Protein AF-A0A254N3Z1-F1 (afdb_monomer_lite)

Foldseek 3Di:
DFQPDLALCNGPLLVVLLLVLLVDQDCVSLLVLLCLQQVCPLAQAEQSSLSNLSSSLLLLLCLLDVVSVVPRHDPSSNVSSVSHPDHDDPVSLVSSLSSLVSCCDPSYPNLVVLVPDPCSVVSNVSSVVSNVSSDD

Sequence (136 aa):
MGAWSHEPFGNDTALDWAAELATVKNLAVIEAAFDAVNEDGEDYLDASAGEEAVAAAQALAGLMSPAILANACPESVQDWARQMAEQPNPALKRKARQALQRVLSESSELRELWEETDDFAAWQDSLRGLQAVIGT

pLDDT: mean 91.84, std 9.18, range [46.78, 98.06]

Structure (mmCIF, N/CA/C/O backbone):
data_AF-A0A254N3Z1-F1
#
_entry.id   AF-A0A254N3Z1-F1
#
loop_
_atom_site.group_PDB
_atom_site.id
_atom_site.type_symbol
_atom_site.label_atom_id
_atom_site.label_alt_id
_atom_site.label_comp_id
_atom_site.label_asym_id
_atom_site.label_entity_id
_atom_site.label_seq_id
_atom_site.pdbx_PDB_ins_code
_atom_site.Cartn_x
_atom_site.Cartn_y
_atom_site.Cartn_z
_atom_site.occupancy
_atom_site.B_iso_or_equiv
_atom_site.auth_seq_id
_atom_site.auth_comp_id
_atom_site.auth_asym_id
_atom_site.auth_atom_id
_atom_site.pdbx_PDB_model_num
ATOM 1 N N . MET A 1 1 ? 6.000 7.062 -16.652 1.00 46.78 1 MET A N 1
ATOM 2 C CA . MET A 1 1 ? 7.191 7.568 -15.932 1.00 46.78 1 MET A CA 1
ATOM 3 C C . MET A 1 1 ? 6.712 8.074 -14.581 1.00 46.78 1 MET A C 1
ATOM 5 O O . MET A 1 1 ? 6.140 9.152 -14.554 1.00 46.78 1 MET A O 1
ATOM 9 N N . GLY A 1 2 ? 6.867 7.277 -13.520 1.00 47.25 2 GLY A N 1
ATOM 10 C CA . GLY A 1 2 ? 6.306 7.569 -12.189 1.00 47.25 2 GLY A CA 1
ATOM 11 C C . GLY A 1 2 ? 7.162 7.077 -11.016 1.00 47.25 2 GLY A C 1
ATOM 12 O O . GLY A 1 2 ? 7.150 7.700 -9.967 1.00 47.25 2 GLY A O 1
ATOM 13 N N . ALA A 1 3 ? 7.992 6.046 -11.190 1.00 53.28 3 ALA A N 1
ATOM 14 C CA . ALA A 1 3 ? 8.894 5.571 -10.142 1.00 53.28 3 ALA A CA 1
ATOM 15 C C . ALA A 1 3 ? 10.153 6.455 -10.025 1.00 53.28 3 ALA A C 1
ATOM 17 O O . ALA A 1 3 ? 11.087 6.318 -10.816 1.00 53.28 3 ALA A O 1
ATOM 18 N N . TRP A 1 4 ? 10.187 7.382 -9.063 1.00 61.72 4 TRP A N 1
ATOM 19 C CA . TRP A 1 4 ? 11.386 8.181 -8.749 1.00 61.72 4 TRP A CA 1
ATOM 20 C C . TRP A 1 4 ? 12.194 7.605 -7.575 1.00 61.72 4 TRP A C 1
ATOM 22 O O . TRP A 1 4 ? 13.361 7.956 -7.406 1.00 61.72 4 TRP A O 1
ATOM 32 N N . SER A 1 5 ? 11.587 6.724 -6.772 1.00 70.44 5 SER A N 1
ATOM 33 C CA . SER A 1 5 ? 12.198 6.023 -5.635 1.00 70.44 5 SER A CA 1
ATOM 34 C C . SER A 1 5 ? 11.514 4.668 -5.410 1.00 70.44 5 SER A C 1
ATOM 36 O O . SER A 1 5 ? 10.345 4.500 -5.748 1.00 70.44 5 SER A O 1
ATOM 38 N N . HIS A 1 6 ? 12.235 3.702 -4.827 1.00 74.31 6 HIS A N 1
ATOM 39 C CA . HIS A 1 6 ? 11.698 2.392 -4.416 1.00 74.31 6 HIS A CA 1
ATOM 40 C C . HIS A 1 6 ? 10.863 2.469 -3.125 1.00 74.31 6 HIS A C 1
ATOM 42 O O . HIS A 1 6 ? 10.338 1.458 -2.647 1.00 74.31 6 HIS A O 1
ATOM 48 N N . GLU A 1 7 ? 10.767 3.661 -2.535 1.00 81.94 7 GLU A N 1
ATOM 49 C CA . GLU A 1 7 ? 9.893 3.948 -1.406 1.00 81.94 7 GLU A CA 1
ATOM 50 C C . GLU A 1 7 ? 8.418 4.016 -1.854 1.00 81.94 7 GLU A C 1
ATOM 52 O O . GLU A 1 7 ? 8.124 4.572 -2.913 1.00 81.94 7 GLU A O 1
ATOM 57 N N . PRO A 1 8 ? 7.459 3.525 -1.045 1.00 78.62 8 PRO A N 1
ATOM 58 C CA . PRO A 1 8 ? 6.040 3.456 -1.425 1.00 78.62 8 PRO A CA 1
ATOM 59 C C . PRO A 1 8 ? 5.366 4.769 -1.839 1.00 78.62 8 PRO A C 1
ATOM 61 O O . PRO A 1 8 ? 4.412 4.732 -2.605 1.00 78.62 8 PRO A O 1
ATOM 64 N N . PHE A 1 9 ? 5.851 5.917 -1.356 1.00 84.44 9 PHE A N 1
ATOM 65 C CA . PHE A 1 9 ? 5.360 7.255 -1.727 1.00 84.44 9 PHE A CA 1
ATOM 66 C C . PHE A 1 9 ? 6.322 8.002 -2.668 1.00 84.44 9 PHE A C 1
ATOM 68 O O . PHE A 1 9 ? 6.281 9.224 -2.772 1.00 84.44 9 PHE A O 1
ATOM 75 N N . GLY A 1 10 ? 7.212 7.268 -3.340 1.00 83.00 10 GLY A N 1
ATOM 76 C CA . GLY A 1 10 ? 8.191 7.782 -4.298 1.00 83.00 10 GLY A CA 1
ATOM 77 C C . GLY A 1 10 ? 7.654 8.008 -5.716 1.00 83.00 10 GLY A C 1
ATOM 78 O O . GLY A 1 10 ? 8.453 8.027 -6.653 1.00 83.00 10 GLY A O 1
ATOM 79 N N . ASN A 1 11 ? 6.333 8.107 -5.883 1.00 87.56 11 ASN A N 1
ATOM 80 C CA . ASN A 1 11 ? 5.646 8.303 -7.160 1.00 87.56 11 ASN A CA 1
ATOM 81 C C . ASN A 1 11 ? 4.393 9.182 -6.984 1.00 87.56 11 ASN A C 1
ATOM 83 O O . ASN A 1 11 ? 3.809 9.218 -5.898 1.00 87.56 11 ASN A O 1
ATOM 87 N N . ASP A 1 12 ? 3.992 9.884 -8.047 1.00 90.56 12 ASP A N 1
ATOM 88 C CA . ASP A 1 12 ? 2.867 10.831 -8.010 1.00 90.56 12 ASP A CA 1
ATOM 89 C C . ASP A 1 12 ? 1.529 10.134 -7.713 1.00 90.56 12 ASP A C 1
ATOM 91 O O . ASP A 1 12 ? 0.765 10.627 -6.885 1.00 90.56 12 ASP A O 1
ATOM 95 N N . THR A 1 13 ? 1.284 8.950 -8.287 1.00 92.88 13 THR A N 1
ATOM 96 C CA . THR A 1 13 ? 0.077 8.143 -8.031 1.00 92.88 13 THR A CA 1
ATOM 97 C C . THR A 1 13 ? -0.133 7.888 -6.536 1.00 92.88 13 THR A C 1
ATOM 99 O O . THR A 1 13 ? -1.213 8.110 -5.991 1.00 92.88 13 THR A O 1
ATOM 102 N N . ALA A 1 14 ? 0.922 7.478 -5.831 1.00 92.88 14 ALA A N 1
ATOM 103 C CA . ALA A 1 14 ? 0.883 7.207 -4.402 1.00 92.88 14 ALA A CA 1
ATOM 104 C C . ALA A 1 14 ? 0.635 8.473 -3.570 1.00 92.88 14 ALA A C 1
ATOM 106 O O . ALA A 1 14 ? 0.001 8.401 -2.514 1.00 92.88 14 ALA A O 1
ATOM 107 N N . LEU A 1 15 ? 1.135 9.630 -4.015 1.00 93.69 15 LEU A N 1
ATOM 108 C CA . LEU A 1 15 ? 0.906 10.909 -3.340 1.00 93.69 15 LEU A CA 1
ATOM 109 C C . LEU A 1 15 ? -0.523 11.421 -3.556 1.00 93.69 15 LEU A C 1
ATOM 111 O O . LEU A 1 15 ? -1.131 11.918 -2.604 1.00 93.69 15 LEU A O 1
ATOM 115 N N . ASP A 1 16 ? -1.076 11.246 -4.754 1.00 94.31 16 ASP A N 1
ATOM 116 C CA . ASP A 1 16 ? -2.476 11.557 -5.053 1.00 94.31 16 ASP A CA 1
ATOM 117 C C . ASP A 1 16 ? -3.416 10.666 -4.228 1.00 94.31 16 ASP A C 1
ATOM 119 O O . ASP A 1 16 ? -4.323 11.164 -3.552 1.00 94.31 16 ASP A O 1
ATOM 123 N N . TRP A 1 17 ? -3.126 9.365 -4.156 1.00 96.69 17 TRP A N 1
ATOM 124 C CA . TRP A 1 17 ? -3.845 8.431 -3.289 1.00 96.69 17 TRP A CA 1
ATOM 125 C C . TRP A 1 17 ? -3.738 8.809 -1.800 1.00 96.69 17 TRP A C 1
ATOM 127 O O . TRP A 1 17 ? -4.724 8.777 -1.059 1.00 96.69 17 TRP A O 1
ATOM 137 N N . ALA A 1 18 ? -2.558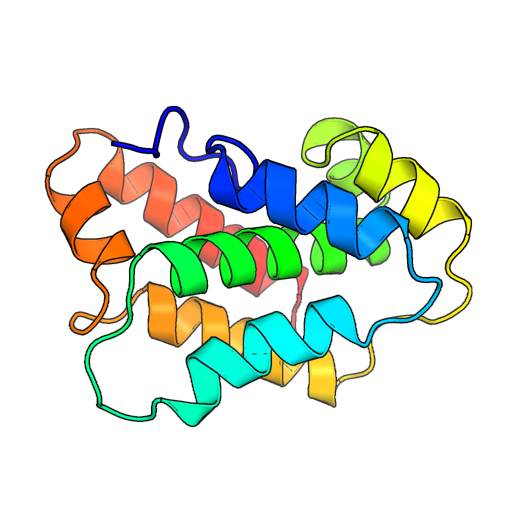 9.241 -1.335 1.00 96.31 18 ALA A N 1
ATOM 138 C CA . ALA A 1 18 ? -2.370 9.709 0.041 1.00 96.31 18 ALA A CA 1
ATOM 139 C C . ALA A 1 18 ? -3.241 10.932 0.367 1.00 96.31 18 ALA A C 1
ATOM 141 O O . ALA A 1 18 ? -3.721 11.077 1.498 1.00 96.31 18 ALA A O 1
ATOM 142 N N . ALA A 1 19 ? -3.427 11.824 -0.608 1.00 94.44 19 ALA A N 1
ATOM 143 C CA . ALA A 1 19 ? -4.301 12.978 -0.468 1.00 94.44 19 ALA A CA 1
ATOM 144 C C . ALA A 1 19 ? -5.770 12.551 -0.336 1.00 94.44 19 ALA A C 1
ATOM 146 O O . ALA A 1 19 ? -6.472 13.103 0.512 1.00 94.44 19 ALA A O 1
ATOM 147 N N . GLU A 1 20 ? -6.218 11.539 -1.089 1.00 95.12 20 GLU A N 1
ATOM 148 C CA . GLU A 1 20 ? -7.553 10.951 -0.932 1.00 95.12 20 GLU A CA 1
ATOM 149 C C . GLU A 1 20 ? -7.739 10.336 0.460 1.00 95.12 20 GLU A C 1
ATOM 151 O O . GLU A 1 20 ? -8.711 10.662 1.151 1.00 95.12 20 GLU A O 1
ATOM 156 N N . LEU A 1 21 ? -6.785 9.516 0.918 1.00 96.62 21 LEU A N 1
ATOM 157 C CA . LEU A 1 21 ? -6.832 8.893 2.243 1.00 96.62 21 LEU A CA 1
ATOM 158 C C . LEU A 1 21 ? -7.013 9.937 3.354 1.00 96.62 21 LEU A C 1
ATOM 160 O O . LEU A 1 21 ? -7.806 9.744 4.278 1.00 96.62 21 LEU A O 1
ATOM 164 N N . ALA A 1 22 ? -6.322 11.072 3.250 1.00 94.75 22 ALA A N 1
ATOM 165 C CA . ALA A 1 22 ? -6.398 12.148 4.233 1.00 94.75 22 ALA A CA 1
ATOM 166 C C . ALA A 1 22 ? -7.784 12.817 4.328 1.00 94.75 22 ALA A C 1
ATOM 168 O O . ALA A 1 22 ? -8.065 13.508 5.311 1.00 94.75 22 ALA A O 1
ATOM 169 N N . THR A 1 23 ? -8.672 12.606 3.349 1.00 94.38 23 THR A N 1
ATOM 170 C CA . THR A 1 23 ? -10.047 13.133 3.373 1.00 94.38 23 THR A CA 1
ATOM 171 C C . THR A 1 23 ? -11.026 12.263 4.164 1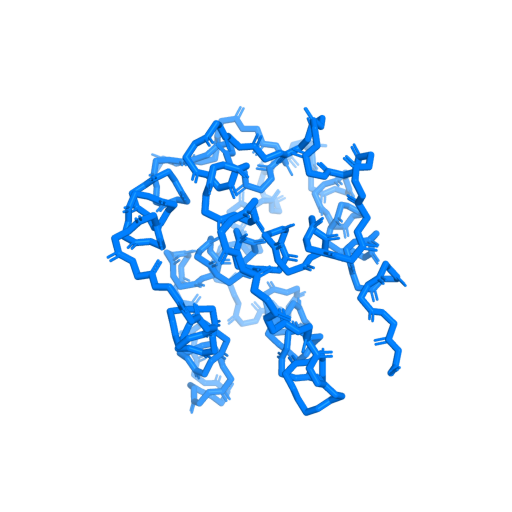.00 94.38 23 THR A C 1
ATOM 173 O O . THR A 1 23 ? -12.102 12.739 4.544 1.00 94.38 23 THR A O 1
ATOM 176 N N . VAL A 1 24 ? -10.667 11.008 4.458 1.00 93.44 24 VAL A N 1
ATOM 177 C CA . VAL A 1 24 ? -11.521 10.051 5.174 1.00 93.44 24 VAL A CA 1
ATOM 178 C C . VAL A 1 24 ? -11.031 9.805 6.604 1.00 93.44 24 VAL A C 1
ATOM 180 O O . VAL A 1 24 ? -9.928 10.174 6.986 1.00 93.44 24 VAL A O 1
ATOM 183 N N . LYS A 1 25 ? -11.874 9.192 7.442 1.00 93.19 25 LYS A N 1
ATOM 184 C CA . LYS A 1 25 ? -11.549 8.834 8.842 1.00 93.19 25 LYS A CA 1
ATOM 185 C C . LYS A 1 25 ? -11.872 7.372 9.143 1.00 93.19 25 LYS A C 1
ATOM 187 O O . LYS A 1 25 ? -12.432 7.044 10.187 1.00 93.19 25 LYS A O 1
ATOM 192 N N . ASN A 1 26 ? -11.621 6.514 8.165 1.00 94.19 26 ASN A N 1
ATOM 193 C CA . ASN A 1 26 ? -11.856 5.079 8.219 1.00 94.19 26 ASN A CA 1
ATOM 194 C C . ASN A 1 26 ? -10.829 4.361 7.328 1.00 94.19 26 ASN A C 1
ATOM 196 O O . ASN A 1 26 ? -9.988 5.001 6.696 1.00 94.19 26 ASN A O 1
ATOM 200 N N . LEU A 1 27 ? -10.910 3.033 7.282 1.00 96.06 27 LEU A N 1
ATOM 201 C CA . LEU A 1 27 ? -10.024 2.185 6.483 1.00 96.06 27 LEU A CA 1
ATOM 202 C C . LEU A 1 27 ? -10.561 1.901 5.067 1.00 96.06 27 LEU A C 1
ATOM 204 O O . LEU A 1 27 ? -9.980 1.081 4.366 1.00 96.06 27 LEU A O 1
ATOM 208 N N . ALA A 1 28 ? -11.645 2.556 4.630 1.00 95.25 28 ALA A N 1
ATOM 209 C CA . ALA A 1 28 ? -12.334 2.201 3.386 1.00 95.25 28 ALA A CA 1
ATOM 210 C C . ALA A 1 28 ? -11.473 2.437 2.137 1.00 95.25 28 ALA A C 1
ATOM 212 O O . ALA A 1 28 ? -11.443 1.584 1.262 1.00 95.25 28 ALA A O 1
ATOM 213 N N . VAL A 1 29 ? -10.732 3.550 2.080 1.00 96.75 29 VAL A N 1
ATOM 214 C CA . VAL A 1 29 ? -9.822 3.861 0.957 1.00 96.75 29 VAL A CA 1
ATOM 215 C C . VAL A 1 29 ? -8.653 2.869 0.897 1.00 96.75 29 VAL A C 1
ATOM 217 O O . VAL A 1 29 ? -8.237 2.454 -0.179 1.00 96.75 29 VAL A O 1
ATOM 220 N N . ILE A 1 30 ? -8.164 2.415 2.057 1.00 97.75 30 ILE A N 1
ATOM 221 C CA . ILE A 1 30 ? -7.142 1.361 2.130 1.00 97.75 30 ILE A CA 1
ATOM 222 C C . ILE A 1 30 ? -7.696 0.024 1.636 1.00 97.75 30 ILE A C 1
ATOM 224 O O . ILE A 1 30 ? -7.041 -0.668 0.864 1.00 97.75 30 ILE A O 1
ATOM 228 N N . GLU A 1 31 ? -8.888 -0.356 2.095 1.00 97.56 31 GLU A N 1
ATOM 229 C CA . GLU A 1 31 ? -9.520 -1.606 1.676 1.00 97.56 31 GLU A CA 1
ATOM 230 C C . GLU A 1 31 ? -9.822 -1.605 0.173 1.00 97.56 31 GLU A C 1
ATOM 232 O O . GLU A 1 31 ? -9.512 -2.589 -0.493 1.00 97.56 31 GLU A O 1
ATOM 237 N N . ALA A 1 32 ? -10.311 -0.484 -0.366 1.00 97.31 32 ALA A N 1
ATOM 238 C CA . ALA A 1 32 ? -10.585 -0.311 -1.789 1.00 97.31 32 ALA A CA 1
ATOM 239 C C . ALA A 1 32 ? -9.331 -0.484 -2.661 1.00 97.31 32 ALA A C 1
ATOM 241 O O . ALA A 1 32 ? -9.398 -1.178 -3.670 1.00 97.31 32 ALA A O 1
ATOM 242 N N . ALA A 1 33 ? -8.183 0.066 -2.249 1.00 97.50 33 ALA A N 1
ATOM 243 C CA . ALA A 1 33 ? -6.924 -0.108 -2.979 1.00 97.50 33 ALA A CA 1
ATOM 244 C C . ALA A 1 33 ? -6.477 -1.581 -3.033 1.00 97.50 33 ALA A C 1
ATOM 246 O O . ALA A 1 33 ? -5.969 -2.055 -4.047 1.00 97.50 33 ALA A O 1
ATOM 247 N N . PHE A 1 34 ? -6.687 -2.343 -1.954 1.00 97.81 34 PHE A N 1
ATOM 248 C CA . PHE A 1 34 ? -6.388 -3.776 -1.971 1.00 97.81 34 PHE A CA 1
ATOM 249 C C . PHE A 1 34 ? -7.395 -4.573 -2.794 1.00 97.81 34 PHE A C 1
ATOM 251 O O . PHE A 1 34 ? -7.004 -5.535 -3.451 1.00 97.81 34 PHE A O 1
ATOM 258 N N . ASP A 1 35 ? -8.674 -4.214 -2.736 1.00 96.44 35 ASP A N 1
ATOM 259 C CA . ASP A 1 35 ? -9.721 -4.896 -3.492 1.00 96.44 35 ASP A CA 1
ATOM 260 C C . ASP A 1 35 ? -9.545 -4.674 -4.995 1.00 96.44 35 ASP A C 1
ATOM 262 O O . ASP A 1 35 ? -9.596 -5.650 -5.734 1.00 96.44 35 ASP A O 1
ATOM 266 N N . ALA A 1 36 ? -9.185 -3.462 -5.432 1.00 94.62 36 ALA A N 1
ATOM 267 C CA . ALA A 1 36 ? -8.865 -3.170 -6.831 1.00 94.62 36 ALA A CA 1
ATOM 268 C C . ALA A 1 36 ? -7.808 -4.132 -7.399 1.00 94.62 36 ALA A C 1
ATOM 270 O O . ALA A 1 36 ? -7.980 -4.690 -8.474 1.00 94.62 36 ALA A O 1
ATOM 271 N N . VAL A 1 37 ? -6.750 -4.413 -6.634 1.00 95.25 37 VAL A N 1
ATOM 272 C CA . VAL A 1 37 ? -5.690 -5.336 -7.065 1.00 95.25 37 VAL A CA 1
ATOM 273 C C . VAL A 1 37 ? -6.093 -6.810 -6.944 1.00 95.25 37 VAL A C 1
ATOM 275 O O . VAL A 1 37 ? -5.650 -7.646 -7.730 1.00 95.25 37 VAL A O 1
ATOM 278 N N . ASN A 1 38 ? -6.887 -7.170 -5.934 1.00 94.56 38 ASN A N 1
ATOM 279 C CA . ASN A 1 38 ? -7.240 -8.566 -5.666 1.00 94.56 38 ASN A CA 1
ATOM 280 C C . ASN A 1 38 ? -8.409 -9.073 -6.526 1.00 94.56 38 ASN A C 1
ATOM 282 O O . ASN A 1 38 ? -8.485 -10.277 -6.785 1.00 94.56 38 ASN A O 1
ATOM 286 N N . GLU A 1 39 ? -9.333 -8.196 -6.922 1.00 87.62 39 GLU A N 1
ATOM 287 C CA . GLU A 1 39 ? -10.532 -8.546 -7.694 1.00 87.62 39 GLU A CA 1
ATOM 288 C C . GLU A 1 39 ? -10.250 -8.715 -9.194 1.00 87.62 39 GLU A C 1
ATOM 290 O O . GLU A 1 39 ? -10.947 -9.499 -9.839 1.00 87.62 39 GLU A O 1
ATOM 295 N N . ASP A 1 40 ? -9.177 -8.109 -9.715 1.00 74.38 40 ASP A N 1
ATOM 296 C CA . ASP A 1 40 ? -8.714 -8.274 -11.106 1.00 74.38 40 ASP A CA 1
ATOM 297 C C . ASP A 1 40 ? -8.249 -9.713 -11.434 1.00 74.38 40 ASP A C 1
ATOM 299 O O . ASP A 1 40 ? -8.074 -10.090 -12.592 1.00 74.38 40 ASP A O 1
ATOM 303 N N . GLY A 1 41 ? -8.083 -10.582 -10.429 1.00 70.81 41 GLY A N 1
ATOM 304 C CA . GLY A 1 41 ? -7.791 -12.000 -10.642 1.00 70.81 41 GLY A CA 1
ATOM 305 C C . GLY A 1 41 ? -6.475 -12.246 -11.399 1.00 70.81 41 GLY A C 1
ATOM 306 O O . GLY A 1 41 ? -5.400 -11.854 -10.936 1.00 70.81 41 GLY A O 1
ATOM 307 N N . GLU A 1 42 ? -6.557 -12.957 -12.532 1.00 67.81 42 GLU A N 1
ATOM 308 C CA . GLU A 1 42 ? -5.419 -13.256 -13.425 1.00 67.81 42 GLU A CA 1
ATOM 309 C C . GLU A 1 42 ? -5.230 -12.212 -14.541 1.00 67.81 42 GLU A C 1
ATOM 311 O O . GLU A 1 42 ? -4.247 -12.299 -15.283 1.00 67.81 42 GLU A O 1
ATOM 316 N N . ASP A 1 43 ? -6.131 -11.230 -14.661 1.00 83.81 43 ASP A N 1
ATOM 317 C CA . ASP A 1 43 ? -6.012 -10.168 -15.662 1.00 83.81 43 ASP A CA 1
ATOM 318 C C . ASP A 1 43 ? -4.799 -9.292 -15.358 1.00 83.81 43 ASP A C 1
ATOM 320 O O . ASP A 1 43 ? -4.407 -9.145 -14.207 1.00 83.81 43 ASP A O 1
ATOM 324 N N . TYR A 1 44 ? -4.162 -8.742 -16.390 1.00 92.38 44 TYR A N 1
ATOM 325 C CA . TYR A 1 44 ? -2.941 -7.947 -16.255 1.00 92.38 44 TYR A CA 1
ATOM 326 C C . TYR A 1 44 ? -3.152 -6.726 -15.343 1.00 92.38 44 TYR A C 1
ATOM 328 O O . TYR A 1 44 ? -4.063 -5.936 -15.578 1.00 92.38 44 TYR A O 1
ATOM 336 N N . LEU A 1 45 ? -2.302 -6.577 -14.319 1.00 95.25 45 LEU A N 1
ATOM 337 C CA . LEU A 1 45 ? -2.423 -5.508 -13.325 1.00 95.25 45 LEU A CA 1
ATOM 338 C C . LEU A 1 45 ? -1.720 -4.240 -13.816 1.00 95.25 45 LEU A C 1
ATOM 340 O O . LEU A 1 45 ? -0.510 -4.264 -14.047 1.00 95.25 45 LEU A O 1
ATOM 344 N N . ASP A 1 46 ? -2.474 -3.146 -13.898 1.00 94.50 46 ASP A N 1
ATOM 345 C CA . ASP A 1 46 ? -1.968 -1.815 -14.240 1.00 94.50 46 ASP A CA 1
ATOM 346 C C . ASP A 1 46 ? -1.042 -1.253 -13.151 1.00 94.50 46 ASP A C 1
ATOM 348 O O . ASP A 1 46 ? -1.238 -1.482 -11.948 1.00 94.50 46 ASP A O 1
ATOM 352 N N . ALA A 1 47 ? -0.028 -0.497 -13.569 1.00 94.25 47 ALA A N 1
ATOM 353 C CA . ALA A 1 47 ? 0.972 0.040 -12.660 1.00 94.25 47 ALA A CA 1
ATOM 354 C C . ALA A 1 47 ? 0.358 0.959 -11.599 1.00 94.25 47 ALA A C 1
ATOM 356 O O . ALA A 1 47 ? 0.766 0.879 -10.441 1.00 94.25 47 ALA A O 1
ATOM 357 N N . SER A 1 48 ? -0.647 1.766 -11.960 1.00 94.88 48 SER A N 1
ATOM 358 C CA . SER A 1 48 ? -1.269 2.721 -11.035 1.00 94.88 48 SER A CA 1
ATOM 359 C C . SER A 1 48 ? -1.969 2.018 -9.869 1.00 94.88 48 SER A C 1
ATOM 361 O O . SER A 1 48 ? -1.704 2.328 -8.709 1.00 94.88 48 SER A O 1
ATOM 363 N N . ALA A 1 49 ? -2.758 0.978 -10.150 1.00 95.75 49 ALA A N 1
ATOM 364 C CA . ALA A 1 49 ? -3.390 0.157 -9.117 1.00 95.75 49 ALA A CA 1
ATOM 365 C C . ALA A 1 49 ? -2.345 -0.532 -8.218 1.00 95.75 49 ALA A C 1
ATOM 367 O O . ALA A 1 49 ? -2.520 -0.640 -7.000 1.00 95.75 49 ALA A O 1
ATOM 368 N N . GLY A 1 50 ? -1.219 -0.962 -8.797 1.00 96.12 50 GLY A N 1
ATOM 369 C CA . GLY A 1 50 ? -0.094 -1.496 -8.033 1.00 96.12 50 GLY A CA 1
ATOM 370 C C . GLY A 1 50 ? 0.564 -0.462 -7.112 1.00 96.12 50 GLY A C 1
ATOM 371 O O . GLY A 1 50 ? 0.865 -0.777 -5.958 1.00 96.12 50 GLY A O 1
ATOM 372 N N . GLU A 1 51 ? 0.769 0.765 -7.593 1.00 96.88 51 GLU A N 1
ATOM 373 C CA . GLU A 1 51 ? 1.344 1.881 -6.830 1.00 96.88 51 GLU A CA 1
ATOM 374 C C . GLU A 1 51 ? 0.445 2.244 -5.637 1.00 96.88 51 GLU A C 1
ATOM 376 O O . GLU A 1 51 ? 0.926 2.320 -4.501 1.00 96.88 51 GLU A O 1
ATOM 381 N N . GLU A 1 52 ? -0.865 2.369 -5.865 1.00 97.44 52 GLU A N 1
ATOM 382 C CA . GLU A 1 52 ? -1.861 2.641 -4.821 1.00 97.44 52 GLU A CA 1
ATOM 383 C C . GLU A 1 52 ? -1.906 1.535 -3.763 1.00 97.44 52 GLU A C 1
ATOM 385 O O . GLU A 1 52 ? -1.910 1.817 -2.562 1.00 97.44 52 GLU A O 1
ATOM 390 N N . ALA A 1 53 ? -1.873 0.262 -4.166 1.00 97.75 53 ALA A N 1
ATOM 391 C CA . ALA A 1 53 ? -1.862 -0.850 -3.219 1.00 97.75 53 ALA A CA 1
ATOM 392 C C . ALA A 1 53 ? -0.589 -0.885 -2.358 1.00 97.75 53 ALA A C 1
ATOM 394 O O . ALA A 1 53 ? -0.651 -1.211 -1.167 1.00 97.75 53 ALA A O 1
ATOM 395 N N . VAL A 1 54 ? 0.569 -0.529 -2.921 1.00 97.69 54 VAL A N 1
ATOM 396 C CA . VAL A 1 54 ? 1.827 -0.421 -2.165 1.00 97.69 54 VAL A CA 1
ATOM 397 C C . VAL A 1 54 ? 1.769 0.751 -1.177 1.00 97.69 54 VAL A C 1
ATOM 399 O O . VAL A 1 54 ? 2.136 0.581 -0.009 1.00 97.69 54 VAL A O 1
ATOM 402 N N . ALA A 1 55 ? 1.232 1.902 -1.589 1.00 97.31 55 ALA A N 1
ATOM 403 C CA . ALA A 1 55 ? 0.994 3.052 -0.714 1.00 97.31 55 ALA A CA 1
ATOM 404 C C . ALA A 1 55 ? 0.014 2.718 0.428 1.00 97.31 55 ALA A C 1
ATOM 406 O O . ALA A 1 55 ? 0.284 3.002 1.602 1.00 97.31 55 ALA A O 1
ATOM 407 N N . ALA A 1 56 ? -1.080 2.019 0.116 1.00 98.06 56 ALA A N 1
ATOM 408 C CA . ALA A 1 56 ? -2.058 1.540 1.086 1.00 98.06 56 ALA A CA 1
ATOM 409 C C . ALA A 1 56 ? -1.447 0.564 2.096 1.00 98.06 56 ALA A C 1
ATOM 411 O O . ALA A 1 56 ? -1.695 0.673 3.302 1.00 98.06 56 ALA A O 1
ATOM 412 N N . ALA A 1 57 ? -0.590 -0.352 1.641 1.00 98.06 57 ALA A N 1
ATOM 413 C CA . ALA A 1 57 ? 0.139 -1.259 2.520 1.00 98.06 57 ALA A CA 1
ATOM 414 C C . ALA A 1 57 ? 1.114 -0.512 3.445 1.00 98.06 57 ALA A C 1
ATOM 416 O O . ALA A 1 57 ? 1.210 -0.843 4.630 1.00 98.06 57 ALA A O 1
ATOM 417 N N . GLN A 1 58 ? 1.797 0.518 2.940 1.00 97.56 58 GLN A N 1
ATOM 418 C CA . GLN A 1 58 ? 2.687 1.369 3.731 1.00 97.56 58 GLN A CA 1
ATOM 419 C C . GLN A 1 58 ? 1.920 2.169 4.798 1.00 97.56 58 GLN A C 1
ATOM 421 O O . GLN A 1 58 ? 2.353 2.223 5.953 1.00 97.56 58 GLN A O 1
ATOM 426 N N . ALA A 1 59 ? 0.759 2.735 4.456 1.00 97.25 59 ALA A N 1
ATOM 427 C CA . ALA A 1 59 ? -0.117 3.420 5.408 1.00 97.25 59 ALA A CA 1
ATOM 428 C C . ALA A 1 59 ? -0.653 2.461 6.487 1.00 97.25 59 ALA A C 1
ATOM 430 O O . ALA A 1 59 ? -0.619 2.780 7.680 1.00 97.25 59 ALA A O 1
ATOM 431 N N . LEU A 1 60 ? -1.070 1.251 6.090 1.00 97.19 60 LEU A N 1
ATOM 432 C CA . LEU A 1 60 ? -1.508 0.195 7.006 1.00 97.19 60 LEU A CA 1
ATOM 433 C C . LEU A 1 60 ? -0.390 -0.215 7.978 1.00 97.19 60 LEU A C 1
ATOM 435 O O . LEU A 1 60 ? -0.619 -0.321 9.183 1.00 97.19 60 LEU A O 1
ATOM 439 N N . ALA A 1 61 ? 0.832 -0.401 7.471 1.00 96.00 61 ALA A N 1
ATOM 440 C CA . ALA A 1 61 ? 2.014 -0.679 8.283 1.00 96.00 61 ALA A CA 1
ATOM 441 C C . ALA A 1 61 ? 2.340 0.482 9.243 1.00 96.00 61 ALA A C 1
ATOM 443 O O . ALA A 1 61 ? 2.712 0.246 10.394 1.00 96.00 61 ALA A O 1
ATOM 444 N N . GLY A 1 62 ? 2.143 1.729 8.803 1.00 95.31 62 GLY A N 1
ATOM 445 C CA . GLY A 1 62 ? 2.275 2.928 9.632 1.00 95.31 62 GLY A CA 1
ATOM 446 C C . GLY A 1 62 ? 1.291 2.960 10.806 1.00 95.31 62 GLY A C 1
ATOM 447 O O . GLY A 1 62 ? 1.698 3.246 11.931 1.00 95.31 62 GLY A O 1
ATOM 448 N N . LEU A 1 63 ? 0.026 2.575 10.601 1.00 94.81 63 LEU A N 1
ATOM 449 C CA . LEU A 1 63 ? -0.943 2.444 11.704 1.00 94.81 63 LEU A CA 1
ATOM 450 C C . LEU A 1 63 ? -0.503 1.433 12.770 1.00 94.81 63 LEU A C 1
ATOM 452 O O . LEU A 1 63 ? -0.824 1.590 13.948 1.00 94.81 63 LEU A O 1
ATOM 456 N N . MET A 1 64 ? 0.229 0.398 12.360 1.00 93.75 64 MET A N 1
ATOM 457 C CA . MET A 1 64 ? 0.711 -0.665 13.242 1.00 93.75 64 MET A CA 1
ATOM 458 C C . MET A 1 64 ? 2.051 -0.332 13.915 1.00 93.75 64 MET A C 1
ATOM 460 O O . MET A 1 64 ? 2.406 -0.964 14.911 1.00 93.75 64 MET A O 1
ATOM 464 N N . SER A 1 65 ? 2.809 0.631 13.383 1.00 93.19 65 SER A N 1
ATOM 465 C CA . SER A 1 65 ? 4.157 0.965 13.845 1.00 93.19 65 SER A CA 1
ATOM 466 C C . SER A 1 65 ? 4.429 2.473 13.758 1.00 93.19 65 SER A C 1
ATOM 468 O O . SER A 1 65 ? 4.669 2.997 12.666 1.00 93.19 65 SER A O 1
ATOM 470 N N . PRO A 1 66 ? 4.510 3.179 14.905 1.00 91.06 66 PRO A N 1
ATOM 471 C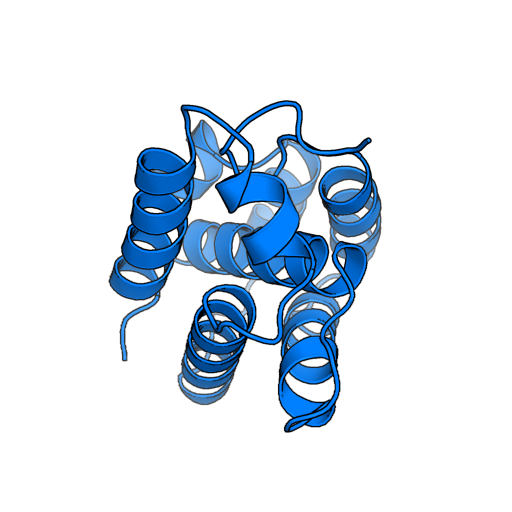 CA . PRO A 1 66 ? 4.821 4.610 14.936 1.00 91.06 66 PRO A CA 1
ATOM 472 C C . PRO A 1 66 ? 6.146 4.975 14.255 1.00 91.06 66 PRO A C 1
ATOM 474 O O . PRO A 1 66 ? 6.271 6.054 13.684 1.00 91.06 66 PRO A O 1
ATOM 477 N N . ALA A 1 67 ? 7.137 4.078 14.299 1.00 92.75 67 ALA A N 1
ATOM 478 C CA . ALA A 1 67 ? 8.427 4.296 13.650 1.00 92.75 67 ALA A CA 1
ATOM 479 C C . ALA A 1 67 ? 8.307 4.284 12.121 1.00 92.75 67 ALA A C 1
ATOM 481 O O . ALA A 1 67 ? 8.950 5.084 11.450 1.00 92.75 67 ALA A O 1
ATOM 482 N N . ILE A 1 68 ? 7.471 3.402 11.573 1.00 92.44 68 ILE A N 1
ATOM 483 C CA . ILE A 1 68 ? 7.208 3.355 10.134 1.00 92.44 68 ILE A CA 1
ATOM 484 C C . ILE A 1 68 ? 6.422 4.594 9.716 1.00 92.44 68 ILE A C 1
ATOM 486 O O . ILE A 1 68 ? 6.807 5.270 8.768 1.00 92.44 68 ILE A O 1
ATOM 490 N N . LEU A 1 69 ? 5.383 4.940 10.480 1.00 92.19 69 LEU A N 1
ATOM 491 C CA . LEU A 1 69 ? 4.567 6.122 10.220 1.00 92.19 69 LEU A CA 1
ATOM 492 C C . LEU A 1 69 ? 5.408 7.404 10.145 1.00 92.19 69 LEU A C 1
ATOM 494 O O . LEU A 1 69 ? 5.202 8.219 9.257 1.00 92.19 69 LEU A O 1
ATOM 498 N N . ALA A 1 70 ? 6.364 7.577 11.061 1.00 90.94 70 ALA A N 1
ATOM 499 C CA . ALA A 1 70 ? 7.178 8.787 11.131 1.00 90.94 70 ALA A CA 1
ATOM 500 C C . ALA A 1 70 ? 8.249 8.892 10.031 1.00 90.94 70 ALA A C 1
ATOM 502 O O . ALA A 1 70 ? 8.611 10.005 9.661 1.00 90.94 70 ALA A O 1
ATOM 503 N N . ASN A 1 71 ? 8.780 7.763 9.545 1.00 89.12 71 ASN A N 1
ATOM 504 C CA . ASN A 1 71 ? 9.942 7.758 8.647 1.00 89.12 71 ASN A CA 1
ATOM 505 C C . ASN A 1 71 ? 9.605 7.444 7.185 1.00 89.12 71 ASN A C 1
ATOM 507 O O . ASN A 1 71 ? 10.395 7.790 6.317 1.00 89.12 71 ASN A O 1
ATOM 511 N N . ALA A 1 72 ? 8.481 6.776 6.914 1.00 90.38 72 ALA A N 1
ATOM 512 C CA . ALA A 1 72 ? 8.160 6.238 5.589 1.00 90.38 72 ALA A CA 1
ATOM 513 C C . ALA A 1 72 ? 6.784 6.672 5.054 1.00 90.38 72 ALA A C 1
ATOM 515 O O . ALA A 1 72 ? 6.386 6.235 3.977 1.00 90.38 72 ALA A O 1
ATOM 516 N N . CYS A 1 73 ? 6.048 7.515 5.789 1.00 93.50 73 CYS A N 1
ATOM 517 C CA . CYS A 1 73 ? 4.760 8.048 5.347 1.00 93.50 73 CYS A CA 1
ATOM 518 C C . CYS A 1 73 ? 4.796 9.584 5.250 1.00 93.50 73 CYS A C 1
ATOM 520 O O . CYS A 1 73 ? 5.364 10.236 6.136 1.00 93.50 73 CYS A O 1
ATOM 522 N N . PRO A 1 74 ? 4.144 10.183 4.237 1.00 94.38 74 PRO A N 1
ATOM 523 C CA . PRO A 1 74 ? 4.007 11.631 4.130 1.00 94.38 74 PRO A CA 1
ATOM 524 C C . PRO A 1 74 ? 3.138 12.189 5.264 1.00 94.38 74 PRO A C 1
ATOM 526 O O . PRO A 1 74 ? 2.343 11.470 5.874 1.00 94.38 74 PRO A O 1
ATOM 529 N N . GLU A 1 75 ? 3.265 13.490 5.531 1.00 94.56 75 GLU A N 1
ATOM 530 C CA . GLU A 1 75 ? 2.565 14.172 6.631 1.00 94.56 75 GLU A CA 1
ATOM 531 C C . GLU A 1 75 ? 1.040 13.976 6.577 1.00 94.56 75 GLU A C 1
ATOM 533 O O . GLU A 1 75 ? 0.424 13.722 7.609 1.00 94.56 75 GLU A O 1
ATOM 538 N N . SER A 1 76 ? 0.446 13.965 5.379 1.00 94.50 76 SER A N 1
ATOM 539 C CA . SER A 1 76 ? -0.985 13.697 5.172 1.00 94.50 76 SER A CA 1
ATOM 540 C C . SER A 1 76 ? -1.431 12.349 5.755 1.00 94.50 76 SER A C 1
ATOM 542 O O . SER A 1 76 ? -2.443 12.271 6.453 1.00 94.50 76 SER A O 1
ATOM 544 N N . VAL A 1 77 ? -0.644 11.292 5.541 1.00 96.62 77 VAL A N 1
ATOM 545 C CA . VAL A 1 77 ? -0.901 9.949 6.085 1.00 96.62 77 VAL A CA 1
ATOM 546 C C . VAL A 1 77 ? -0.624 9.913 7.588 1.00 96.62 77 VAL A C 1
ATOM 548 O O . VAL A 1 77 ? -1.356 9.257 8.329 1.00 96.62 77 VAL A O 1
ATOM 551 N N . GLN A 1 78 ? 0.393 10.634 8.069 1.00 96.19 78 GLN A N 1
ATOM 552 C CA . GLN A 1 78 ? 0.663 10.750 9.507 1.00 96.19 78 GLN A CA 1
ATOM 553 C C . GLN A 1 78 ? -0.507 11.405 10.252 1.00 96.19 78 GLN A C 1
ATOM 555 O O . GLN A 1 78 ? -0.931 10.911 11.299 1.00 96.19 78 GLN A O 1
ATOM 560 N N . ASP A 1 79 ? -1.052 12.491 9.711 1.00 95.31 79 ASP A N 1
ATOM 561 C CA . ASP A 1 79 ? -2.182 13.218 10.288 1.00 95.31 79 ASP A CA 1
ATOM 562 C C . ASP A 1 79 ? -3.487 12.435 10.216 1.00 95.31 79 ASP A C 1
ATOM 564 O O . ASP A 1 79 ? -4.272 12.451 11.170 1.00 95.31 79 ASP A O 1
ATOM 568 N N . TRP A 1 80 ? -3.712 11.712 9.121 1.00 96.25 80 TRP A N 1
ATOM 569 C CA . TRP A 1 80 ? -4.799 10.747 9.026 1.00 96.25 80 TRP A CA 1
ATOM 570 C C . TRP A 1 80 ? -4.675 9.669 10.113 1.00 96.25 80 TRP A C 1
ATOM 572 O O . TRP A 1 80 ? -5.601 9.471 10.900 1.00 96.25 80 TRP A O 1
ATOM 582 N N . ALA A 1 81 ? -3.504 9.041 10.242 1.00 95.06 81 ALA A N 1
ATOM 583 C CA . ALA A 1 81 ? -3.266 7.967 11.204 1.00 95.06 81 ALA A CA 1
ATOM 584 C C . ALA A 1 81 ? -3.462 8.417 12.661 1.00 95.06 81 ALA A C 1
ATOM 586 O O . ALA A 1 81 ? -4.003 7.667 13.471 1.00 95.06 81 ALA A O 1
ATOM 587 N N . ARG A 1 82 ? -3.095 9.660 13.003 1.00 92.50 82 ARG A N 1
ATOM 588 C CA . ARG A 1 82 ? -3.339 10.249 14.338 1.00 92.50 82 ARG A CA 1
ATOM 589 C C . ARG A 1 82 ? -4.826 10.399 14.670 1.00 92.50 82 ARG A C 1
ATOM 591 O O . ARG A 1 82 ? -5.180 10.463 15.845 1.00 92.50 82 ARG A O 1
ATOM 598 N N . GLN A 1 83 ? -5.686 10.485 13.658 1.00 92.94 83 GLN A N 1
ATOM 599 C CA . GLN A 1 83 ? -7.137 10.588 13.818 1.00 92.94 83 GLN A CA 1
ATOM 600 C C . GLN A 1 83 ? -7.830 9.220 13.839 1.00 92.94 83 GLN A C 1
ATOM 602 O O . GLN A 1 83 ? -9.012 9.142 14.183 1.00 92.94 83 GLN A O 1
ATOM 607 N N . MET A 1 84 ? -7.115 8.148 13.494 1.00 94.19 84 MET A N 1
ATOM 608 C CA . MET A 1 84 ? -7.662 6.800 13.459 1.00 94.19 84 MET A CA 1
ATOM 609 C C . MET A 1 84 ? -7.732 6.182 14.857 1.00 94.19 84 MET A C 1
ATOM 611 O O . MET A 1 84 ? -6.727 6.010 15.542 1.00 94.19 84 MET A O 1
ATOM 615 N N . ALA A 1 85 ? -8.941 5.796 15.265 1.00 87.50 85 ALA A N 1
ATOM 616 C CA . ALA A 1 85 ? -9.162 4.963 16.450 1.00 87.50 85 ALA A CA 1
ATOM 617 C C . ALA A 1 85 ? -9.210 3.463 16.109 1.00 87.50 85 ALA A C 1
ATOM 619 O O . ALA A 1 85 ? -9.014 2.614 16.979 1.00 87.50 85 ALA A O 1
ATOM 620 N N . GLU A 1 86 ? -9.500 3.140 14.849 1.00 89.25 86 GLU A N 1
ATOM 621 C CA . GLU A 1 86 ? -9.608 1.772 14.362 1.00 89.25 86 GLU A CA 1
ATOM 622 C C . GLU A 1 86 ? -8.227 1.192 14.049 1.00 89.25 86 GLU A C 1
ATOM 624 O O . GLU A 1 86 ? -7.382 1.844 13.438 1.00 89.25 86 GLU A O 1
ATOM 629 N N . GLN A 1 87 ? -8.014 -0.054 14.468 1.00 89.50 87 GLN A N 1
ATOM 630 C CA . GLN A 1 87 ? -6.815 -0.820 14.154 1.00 89.50 87 GLN A CA 1
ATOM 631 C C . GLN A 1 87 ? -7.109 -1.830 13.038 1.00 89.50 87 GLN A C 1
ATOM 633 O O . GLN A 1 87 ? -8.203 -2.401 13.019 1.00 89.50 87 GLN A O 1
ATOM 638 N N . PRO A 1 88 ? -6.140 -2.117 12.149 1.00 93.25 88 PRO A N 1
ATOM 639 C CA . PRO A 1 88 ? -6.303 -3.106 11.090 1.00 93.25 88 PRO A CA 1
ATOM 640 C C . PRO A 1 88 ? -6.750 -4.474 11.608 1.00 93.25 88 PRO A C 1
ATOM 642 O O . PRO A 1 88 ? -6.041 -5.128 12.382 1.00 93.25 88 PRO A O 1
ATOM 645 N N . ASN A 1 89 ? -7.906 -4.941 11.140 1.00 94.69 89 ASN A N 1
ATOM 646 C CA . ASN A 1 89 ? -8.385 -6.283 11.452 1.00 94.69 89 ASN A CA 1
ATOM 647 C C . ASN A 1 89 ? -7.621 -7.359 10.632 1.00 94.69 89 ASN A C 1
ATOM 649 O O . ASN A 1 89 ? -7.009 -7.046 9.605 1.00 94.69 89 ASN A O 1
ATOM 653 N N . PRO A 1 90 ? -7.652 -8.644 11.039 1.00 95.81 90 PRO A N 1
ATOM 654 C CA . PRO A 1 90 ? -6.938 -9.709 10.324 1.00 95.81 90 PRO A CA 1
ATOM 655 C C . PRO A 1 90 ? -7.384 -9.920 8.868 1.00 95.81 90 PRO A C 1
ATOM 657 O O . PRO A 1 90 ? -6.602 -10.382 8.039 1.00 95.81 90 PRO A O 1
ATOM 660 N N . ALA A 1 91 ? -8.637 -9.601 8.525 1.00 96.25 91 ALA A N 1
ATOM 661 C CA . ALA A 1 91 ? -9.115 -9.723 7.150 1.00 96.25 91 ALA A CA 1
ATOM 662 C C . ALA A 1 91 ? -8.459 -8.680 6.237 1.00 96.25 91 ALA A C 1
ATOM 664 O O . ALA A 1 91 ? -7.989 -9.038 5.159 1.00 96.25 91 ALA A O 1
ATOM 665 N N . LEU A 1 92 ? -8.341 -7.437 6.705 1.00 97.25 92 LEU A N 1
ATOM 666 C CA . LEU A 1 92 ? -7.677 -6.362 5.976 1.00 97.25 92 LEU A CA 1
ATOM 667 C C . LEU A 1 92 ? -6.176 -6.631 5.811 1.00 97.25 92 LEU A C 1
ATOM 669 O O . LEU A 1 92 ? -5.634 -6.463 4.724 1.00 97.25 92 LEU A O 1
ATOM 673 N N . LYS A 1 93 ? -5.508 -7.140 6.855 1.00 97.69 93 LYS A N 1
ATOM 674 C CA . LYS A 1 93 ? -4.096 -7.561 6.766 1.00 97.69 93 LYS A CA 1
ATOM 675 C C . LYS A 1 93 ? -3.881 -8.649 5.714 1.00 97.69 93 LYS A C 1
ATOM 677 O O . LYS A 1 93 ? -2.915 -8.601 4.953 1.00 97.69 93 LYS A O 1
ATOM 682 N N . ARG A 1 94 ? -4.797 -9.619 5.635 1.00 96.81 94 ARG A N 1
ATOM 683 C CA . ARG A 1 94 ? -4.764 -10.659 4.600 1.00 96.81 94 ARG A CA 1
ATOM 684 C C . ARG A 1 94 ? -4.943 -10.065 3.200 1.00 96.81 94 ARG A C 1
ATOM 686 O O . ARG A 1 94 ? -4.146 -10.413 2.333 1.00 96.81 94 ARG A O 1
ATOM 693 N N . LYS A 1 95 ? -5.910 -9.158 3.004 1.00 97.31 95 LYS A N 1
ATOM 694 C CA . LYS A 1 95 ? -6.112 -8.443 1.728 1.00 97.31 95 LYS A CA 1
ATOM 695 C C . LYS A 1 95 ? -4.852 -7.690 1.296 1.00 97.31 95 LYS A C 1
ATOM 697 O O . LYS A 1 95 ? -4.415 -7.848 0.161 1.00 97.31 95 LYS A O 1
ATOM 702 N N . ALA A 1 96 ? -4.214 -6.970 2.219 1.00 97.94 96 ALA A N 1
ATOM 703 C CA . ALA A 1 96 ? -2.971 -6.245 1.954 1.00 97.94 96 ALA A CA 1
ATOM 704 C C . ALA A 1 96 ? -1.847 -7.175 1.472 1.00 97.94 96 ALA A C 1
ATOM 706 O O . ALA A 1 96 ? -1.142 -6.887 0.509 1.00 97.94 96 ALA A O 1
ATOM 707 N N . ARG A 1 97 ? -1.687 -8.336 2.118 1.00 96.94 97 ARG A N 1
ATOM 708 C CA . ARG A 1 97 ? -0.671 -9.322 1.724 1.00 96.94 97 ARG A CA 1
ATOM 709 C C . ARG A 1 97 ? -0.946 -9.936 0.356 1.00 96.94 97 ARG A C 1
ATOM 711 O O . ARG A 1 97 ? 0.009 -10.145 -0.389 1.00 96.94 97 ARG A O 1
ATOM 718 N N . GLN A 1 98 ? -2.212 -10.228 0.057 1.00 96.25 98 GLN A N 1
ATOM 719 C CA . GLN A 1 98 ? -2.640 -10.724 -1.253 1.00 96.25 98 GLN A CA 1
ATOM 720 C C . GLN A 1 98 ? -2.351 -9.686 -2.342 1.00 96.25 98 GLN A C 1
ATOM 722 O O . GLN A 1 98 ? -1.710 -10.030 -3.331 1.00 96.25 98 GLN A O 1
ATOM 727 N N . ALA A 1 99 ? -2.672 -8.414 -2.089 1.00 96.94 99 ALA A N 1
ATOM 728 C CA . ALA A 1 99 ? -2.397 -7.325 -3.020 1.00 96.94 99 ALA A CA 1
ATOM 729 C C . ALA A 1 99 ? -0.888 -7.174 -3.274 1.00 96.94 99 ALA A C 1
ATOM 731 O O . ALA A 1 99 ? -0.451 -7.187 -4.419 1.00 96.94 99 ALA A O 1
ATOM 732 N N . LEU A 1 100 ? -0.055 -7.162 -2.225 1.00 97.38 100 LEU A N 1
ATOM 733 C CA . LEU A 1 100 ? 1.408 -7.114 -2.381 1.00 97.38 100 LEU A CA 1
ATOM 734 C C . LEU A 1 100 ? 1.963 -8.331 -3.141 1.00 97.38 100 LEU A C 1
ATOM 736 O O . LEU A 1 100 ? 2.897 -8.198 -3.926 1.00 97.38 100 LEU A O 1
ATOM 740 N N . GLN A 1 101 ? 1.395 -9.523 -2.933 1.00 95.94 101 GLN A N 1
ATOM 741 C CA . GLN A 1 101 ? 1.783 -10.713 -3.693 1.00 95.94 101 GLN A CA 1
ATOM 742 C C . GLN A 1 101 ? 1.396 -10.589 -5.171 1.00 95.94 101 GLN A C 1
ATOM 744 O O . GLN A 1 101 ? 2.160 -11.013 -6.036 1.00 95.94 101 GLN A O 1
ATOM 749 N N . ARG A 1 102 ? 0.236 -9.995 -5.461 1.00 95.44 102 ARG A N 1
ATOM 750 C CA . ARG A 1 102 ? -0.238 -9.745 -6.821 1.00 95.44 102 ARG A CA 1
ATOM 751 C C . ARG A 1 102 ? 0.614 -8.695 -7.536 1.00 95.44 102 ARG A C 1
ATOM 753 O O . ARG A 1 102 ? 0.969 -8.917 -8.692 1.00 95.44 102 ARG A O 1
ATOM 760 N N . VAL A 1 103 ? 1.024 -7.633 -6.842 1.00 96.31 103 VAL A N 1
ATOM 761 C CA . VAL A 1 103 ? 1.972 -6.625 -7.353 1.00 96.31 103 VAL A CA 1
ATOM 762 C C . VAL A 1 103 ? 3.336 -7.241 -7.675 1.00 96.31 103 VAL A C 1
ATOM 764 O O . VAL A 1 103 ? 3.945 -6.881 -8.676 1.00 96.31 103 VAL A O 1
ATOM 767 N N . LEU A 1 104 ? 3.800 -8.204 -6.871 1.00 96.06 104 LEU A N 1
ATOM 768 C CA . LEU A 1 104 ? 5.059 -8.932 -7.089 1.00 96.06 104 LEU A CA 1
ATOM 769 C C . LEU A 1 104 ? 4.980 -10.037 -8.160 1.00 96.06 104 LEU A C 1
ATOM 771 O O . LEU A 1 104 ? 6.003 -10.657 -8.460 1.00 96.06 104 LEU A O 1
ATOM 775 N N . SER A 1 105 ? 3.794 -10.338 -8.693 1.00 95.38 105 SER A N 1
ATOM 776 C CA . SER A 1 105 ? 3.609 -11.411 -9.679 1.00 95.38 105 SER A CA 1
ATOM 777 C C . SER A 1 105 ? 4.017 -10.982 -11.088 1.00 95.38 105 SER A C 1
ATOM 779 O O . SER A 1 105 ? 4.090 -9.793 -11.373 1.00 95.38 105 SER A O 1
ATOM 781 N N . GLU A 1 106 ? 4.262 -11.949 -11.975 1.00 94.12 106 GLU A N 1
ATOM 782 C CA . GLU A 1 106 ? 4.668 -11.685 -13.364 1.00 94.12 106 GLU A CA 1
ATOM 783 C C . GLU A 1 106 ? 3.614 -10.900 -14.162 1.00 94.12 106 GLU A C 1
ATOM 785 O O . GLU A 1 106 ? 3.984 -10.116 -15.021 1.00 94.12 106 GLU A O 1
ATOM 790 N N . SER A 1 107 ? 2.323 -11.023 -13.834 1.00 93.81 107 SER A N 1
ATOM 791 C CA . SER A 1 107 ? 1.227 -10.296 -14.497 1.00 93.81 107 SER A CA 1
ATOM 792 C C . SER A 1 107 ? 1.007 -8.887 -13.918 1.00 93.81 107 SER A C 1
ATOM 794 O O . SER A 1 107 ? -0.130 -8.518 -13.608 1.00 93.81 107 SER A O 1
ATOM 796 N N . SER A 1 108 ? 2.077 -8.131 -13.667 1.00 95.56 108 SER A N 1
ATOM 797 C CA . SER A 1 108 ? 2.049 -6.816 -13.008 1.00 95.56 108 SER A CA 1
ATOM 798 C C . SER A 1 108 ? 2.916 -5.823 -13.764 1.00 95.56 108 SER A C 1
ATOM 800 O O . SER A 1 108 ? 4.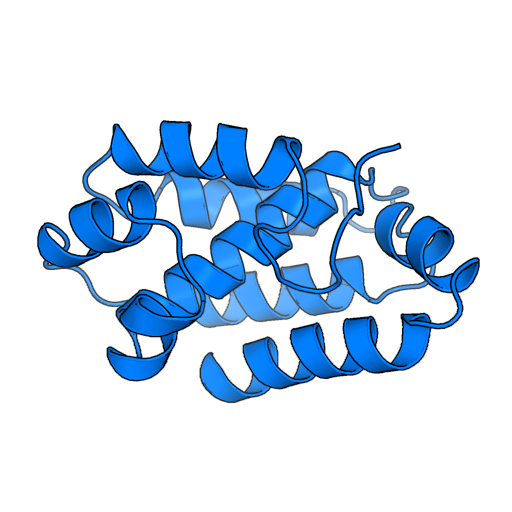141 -5.953 -13.765 1.00 95.56 108 SER A O 1
ATOM 802 N N . GLU A 1 109 ? 2.294 -4.797 -14.339 1.00 95.12 109 GLU A N 1
ATOM 803 C CA . GLU A 1 109 ? 3.010 -3.730 -15.038 1.00 95.12 109 GLU A CA 1
ATOM 804 C C . GLU A 1 109 ? 4.002 -3.030 -14.112 1.00 95.12 109 GLU A C 1
ATOM 806 O O . GLU A 1 109 ? 5.135 -2.768 -14.503 1.00 95.12 109 GLU A O 1
ATOM 811 N N . LEU A 1 110 ? 3.628 -2.794 -12.847 1.00 95.31 110 LEU A N 1
ATOM 812 C CA . LEU A 1 110 ? 4.538 -2.180 -11.882 1.00 95.31 110 LEU A CA 1
ATOM 813 C C . LEU A 1 110 ? 5.798 -3.033 -11.676 1.00 95.31 110 LEU A C 1
ATOM 815 O O . LEU A 1 110 ? 6.899 -2.491 -11.608 1.00 95.31 110 LEU A O 1
ATOM 819 N N . ARG A 1 111 ? 5.662 -4.365 -11.606 1.00 95.62 111 ARG A N 1
ATOM 820 C CA . ARG A 1 111 ? 6.823 -5.265 -11.518 1.00 95.62 111 ARG A CA 1
ATOM 821 C C . ARG A 1 111 ? 7.689 -5.148 -12.766 1.00 95.62 111 ARG A C 1
ATOM 823 O O . ARG A 1 111 ? 8.902 -5.055 -12.615 1.00 95.62 111 ARG A O 1
ATOM 830 N N . GLU A 1 112 ? 7.086 -5.182 -13.954 1.00 95.50 112 GLU A N 1
ATOM 831 C CA . GLU A 1 112 ? 7.810 -5.071 -15.227 1.00 95.50 112 GLU A CA 1
ATOM 832 C C . GLU A 1 112 ? 8.596 -3.756 -15.305 1.00 95.50 112 GLU A C 1
ATOM 834 O O . GLU A 1 112 ? 9.788 -3.771 -15.599 1.00 95.50 112 GLU A O 1
ATOM 839 N N . LEU A 1 113 ? 7.979 -2.632 -14.923 1.00 94.00 113 LEU A N 1
ATOM 840 C CA . LEU A 1 113 ? 8.644 -1.327 -14.876 1.00 94.00 113 LEU A CA 1
ATOM 841 C C . LEU A 1 113 ? 9.859 -1.323 -13.940 1.00 94.00 113 LEU A C 1
ATOM 843 O O . LEU A 1 113 ? 10.888 -0.739 -14.274 1.00 94.00 113 LEU A O 1
ATOM 847 N N . TRP A 1 114 ? 9.761 -1.968 -12.774 1.00 94.00 114 TRP A N 1
ATOM 848 C CA . TRP A 1 114 ? 10.888 -2.073 -11.846 1.00 94.00 114 TRP A CA 1
ATOM 849 C C . TRP A 1 114 ? 11.956 -3.068 -12.309 1.00 94.00 114 TRP A C 1
ATOM 851 O O . TRP A 1 114 ? 13.130 -2.850 -12.015 1.00 94.00 114 TRP A O 1
ATOM 861 N N . GLU A 1 115 ? 11.584 -4.122 -13.040 1.00 95.12 115 GLU A N 1
ATOM 862 C CA . GLU A 1 115 ? 12.503 -5.126 -13.601 1.00 95.12 115 GLU A CA 1
ATOM 863 C C . GLU A 1 115 ? 13.487 -4.516 -14.614 1.00 95.12 115 GLU A C 1
ATOM 865 O O . GLU A 1 115 ? 14.606 -5.007 -14.759 1.00 95.12 115 GLU A O 1
ATOM 870 N N . GLU A 1 116 ? 13.120 -3.398 -15.246 1.00 92.94 116 GLU A N 1
ATOM 871 C CA . GLU A 1 116 ? 13.986 -2.628 -16.148 1.00 92.94 116 GLU A CA 1
ATOM 872 C C . GLU A 1 116 ? 14.998 -1.712 -15.424 1.00 92.94 116 GLU A C 1
ATOM 874 O O . GLU A 1 116 ? 15.806 -1.045 -16.076 1.00 92.94 116 GLU A O 1
ATOM 879 N N . THR A 1 117 ? 14.981 -1.666 -14.087 1.00 91.25 117 THR A N 1
ATOM 880 C CA . THR A 1 117 ? 15.838 -0.783 -13.275 1.00 91.25 117 THR A CA 1
ATOM 881 C C . THR A 1 117 ? 16.932 -1.545 -12.521 1.00 91.25 117 THR A C 1
ATOM 883 O O . THR A 1 117 ? 16.783 -2.722 -12.189 1.00 91.25 117 THR A O 1
ATOM 886 N N . ASP A 1 118 ? 18.010 -0.847 -12.150 1.00 92.38 118 ASP A N 1
ATOM 887 C CA . ASP A 1 118 ? 19.067 -1.407 -11.290 1.00 92.38 118 ASP A CA 1
ATOM 888 C C . ASP A 1 118 ? 18.590 -1.667 -9.841 1.00 92.38 118 ASP A C 1
ATOM 890 O O . ASP A 1 118 ? 19.209 -2.438 -9.105 1.00 92.38 118 ASP A O 1
ATOM 894 N N . ASP A 1 119 ? 17.466 -1.063 -9.437 1.00 90.81 119 ASP A N 1
ATOM 895 C CA . ASP A 1 119 ? 16.913 -1.126 -8.080 1.00 90.81 119 ASP A CA 1
ATOM 896 C C . ASP A 1 119 ? 15.831 -2.209 -7.907 1.00 90.81 119 ASP A C 1
ATOM 898 O O . ASP A 1 119 ? 15.231 -2.314 -6.833 1.00 90.81 119 ASP A O 1
ATOM 902 N N . PHE A 1 120 ? 15.592 -3.061 -8.914 1.00 93.50 120 PHE A N 1
ATOM 903 C CA . PHE A 1 120 ? 14.529 -4.077 -8.881 1.00 93.50 120 PHE A CA 1
ATOM 904 C C . PHE A 1 120 ? 14.548 -4.937 -7.610 1.00 93.50 120 PHE A C 1
ATOM 906 O O . PHE A 1 120 ? 13.519 -5.158 -6.971 1.00 93.50 120 PHE A O 1
ATOM 913 N N . ALA A 1 121 ? 15.733 -5.409 -7.213 1.00 94.31 121 ALA A N 1
ATOM 914 C CA . ALA A 1 121 ? 15.890 -6.238 -6.022 1.00 94.31 121 ALA A CA 1
ATOM 915 C C . ALA A 1 121 ? 15.549 -5.468 -4.734 1.00 94.31 121 ALA A C 1
ATOM 917 O O . ALA A 1 121 ? 14.868 -6.007 -3.861 1.00 94.31 121 ALA A O 1
ATOM 918 N N . ALA A 1 122 ? 15.969 -4.203 -4.638 1.00 92.12 122 ALA A N 1
ATOM 919 C CA . ALA A 1 122 ? 15.674 -3.346 -3.493 1.00 92.12 122 ALA A CA 1
ATOM 920 C C . ALA A 1 122 ? 14.171 -3.050 -3.387 1.00 92.12 122 ALA A C 1
ATOM 922 O O . ALA A 1 122 ? 13.605 -3.113 -2.294 1.00 92.12 122 ALA A O 1
ATOM 923 N N . TRP A 1 123 ? 13.509 -2.807 -4.521 1.00 93.94 123 TRP A N 1
ATOM 924 C CA . TRP A 1 123 ? 12.056 -2.666 -4.587 1.00 93.94 123 TRP A CA 1
ATOM 925 C C . TRP A 1 123 ? 11.338 -3.945 -4.133 1.00 93.94 123 TRP A C 1
ATOM 927 O O . TRP A 1 123 ? 10.475 -3.896 -3.260 1.00 93.94 123 TRP A O 1
ATOM 937 N N . GLN A 1 124 ? 11.733 -5.122 -4.624 1.00 95.50 124 GLN A N 1
ATOM 938 C CA . GLN A 1 124 ? 11.125 -6.377 -4.167 1.00 95.50 124 GLN A CA 1
ATOM 939 C C . GLN A 1 124 ? 11.284 -6.591 -2.655 1.00 95.50 124 GLN A C 1
ATOM 941 O O . GLN A 1 124 ? 10.355 -7.052 -1.983 1.00 95.50 124 GLN A O 1
ATOM 946 N N . ASP A 1 125 ? 12.458 -6.271 -2.114 1.00 94.81 125 ASP A N 1
ATOM 947 C CA . ASP A 1 125 ? 12.735 -6.409 -0.689 1.00 94.81 125 ASP A CA 1
ATOM 948 C C . ASP A 1 125 ? 11.941 -5.408 0.157 1.00 94.81 125 ASP A C 1
ATOM 950 O O . ASP A 1 125 ? 11.503 -5.768 1.255 1.00 94.81 125 ASP A O 1
ATOM 954 N N . SER A 1 126 ? 11.655 -4.205 -0.357 1.00 93.25 126 SER A N 1
ATOM 955 C CA . SER A 1 126 ? 10.786 -3.241 0.327 1.00 93.25 126 SER A CA 1
ATOM 956 C C . SER A 1 126 ? 9.350 -3.774 0.459 1.00 93.25 126 SER A C 1
ATOM 958 O O . SER A 1 126 ? 8.793 -3.767 1.564 1.00 93.25 126 SER A O 1
ATOM 960 N N . LEU A 1 127 ? 8.781 -4.367 -0.601 1.00 95.31 127 LEU A N 1
ATOM 961 C CA . LEU A 1 127 ? 7.453 -4.997 -0.548 1.00 95.31 127 LEU A CA 1
ATOM 962 C C . LEU A 1 127 ? 7.421 -6.215 0.386 1.00 95.31 127 LEU A C 1
ATOM 964 O O . LEU A 1 127 ? 6.477 -6.380 1.164 1.00 95.31 127 LEU A O 1
ATOM 968 N N . ARG A 1 128 ? 8.454 -7.066 0.359 1.00 95.00 128 ARG A N 1
ATOM 969 C CA . ARG A 1 128 ? 8.565 -8.210 1.287 1.00 95.00 128 ARG A CA 1
ATOM 970 C C . ARG A 1 128 ? 8.690 -7.745 2.739 1.00 95.00 128 ARG A C 1
ATOM 972 O O . ARG A 1 128 ? 8.091 -8.351 3.631 1.00 95.00 128 ARG A O 1
ATOM 979 N N . GLY A 1 129 ? 9.420 -6.656 2.978 1.00 94.19 129 GLY A N 1
ATOM 980 C CA . GLY A 1 129 ? 9.512 -5.995 4.277 1.00 94.19 129 GLY A CA 1
ATOM 981 C C . GLY A 1 129 ? 8.144 -5.535 4.780 1.00 94.19 129 GLY A C 1
ATOM 982 O O . GLY A 1 129 ? 7.770 -5.845 5.915 1.00 94.19 129 GLY A O 1
ATOM 983 N N . LEU A 1 130 ? 7.347 -4.896 3.918 1.00 93.88 130 LEU A N 1
ATOM 984 C CA . LEU A 1 130 ? 5.966 -4.518 4.234 1.00 93.88 130 LEU A CA 1
ATOM 985 C C . LEU A 1 130 ? 5.097 -5.733 4.575 1.00 93.88 130 LEU A C 1
ATOM 987 O O . LEU A 1 130 ? 4.415 -5.730 5.602 1.00 93.88 130 LEU A O 1
ATOM 991 N N . GLN A 1 131 ? 5.162 -6.810 3.784 1.00 95.12 131 GLN A N 1
ATOM 992 C CA . GLN A 1 131 ? 4.429 -8.048 4.082 1.00 95.12 131 GLN A CA 1
ATOM 993 C C . GLN A 1 131 ? 4.789 -8.616 5.465 1.00 95.12 131 GLN A C 1
ATOM 995 O O . GLN A 1 131 ? 3.907 -9.119 6.170 1.00 95.12 131 GLN A O 1
ATOM 1000 N N . ALA A 1 132 ? 6.064 -8.550 5.858 1.00 94.50 132 ALA A N 1
ATOM 1001 C CA . ALA A 1 132 ? 6.533 -9.028 7.156 1.00 94.50 132 ALA A CA 1
ATOM 1002 C C . ALA A 1 132 ? 5.993 -8.181 8.319 1.00 94.50 132 ALA A C 1
ATOM 1004 O O . ALA A 1 132 ? 5.542 -8.745 9.316 1.00 94.50 132 ALA A O 1
ATOM 1005 N N . VAL A 1 133 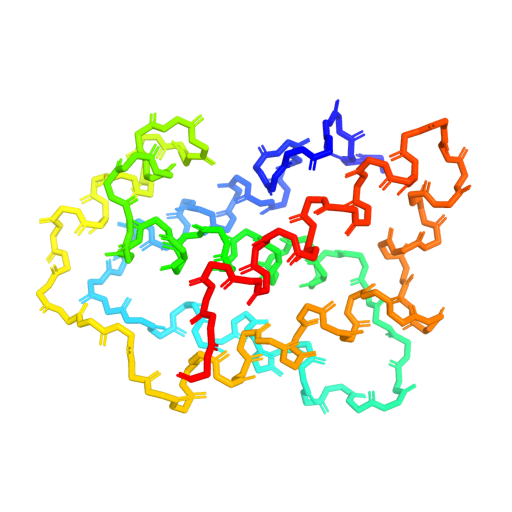? 5.979 -6.851 8.176 1.00 94.19 133 VAL A N 1
ATOM 1006 C CA . VAL A 1 133 ? 5.416 -5.929 9.179 1.00 94.19 133 VAL A CA 1
ATOM 1007 C C . VAL A 1 133 ? 3.915 -6.149 9.362 1.00 94.19 133 VAL A C 1
ATOM 1009 O O . VAL A 1 133 ? 3.431 -6.186 10.493 1.00 94.19 133 VAL A O 1
ATOM 1012 N N . ILE A 1 134 ? 3.178 -6.306 8.259 1.00 94.62 134 ILE A N 1
ATOM 1013 C CA . ILE A 1 134 ? 1.722 -6.495 8.283 1.00 94.62 134 ILE A CA 1
ATOM 1014 C C . ILE A 1 134 ? 1.352 -7.802 9.004 1.00 94.62 13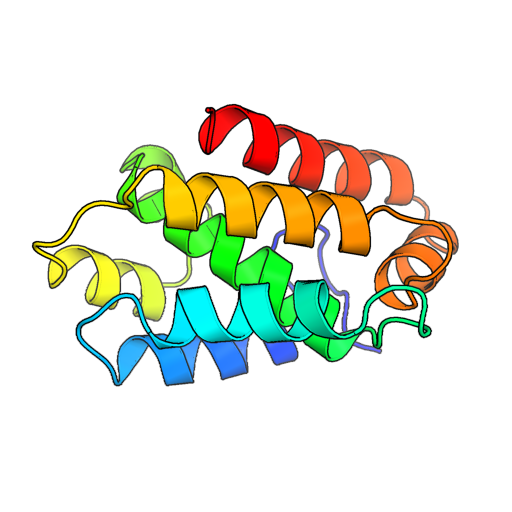4 ILE A C 1
ATOM 1016 O O . ILE A 1 134 ? 0.364 -7.844 9.742 1.00 94.62 134 ILE A O 1
ATOM 1020 N N . GLY A 1 135 ? 2.178 -8.844 8.864 1.00 88.44 135 GLY A N 1
ATOM 1021 C CA . GLY A 1 135 ? 2.004 -10.113 9.574 1.00 88.44 135 GLY A CA 1
ATOM 1022 C C . GLY A 1 135 ? 0.712 -10.859 9.208 1.00 88.44 135 GLY A C 1
ATOM 1023 O O . GLY A 1 135 ? 0.035 -10.526 8.236 1.00 88.44 135 GLY A O 1
ATOM 1024 N N . THR A 1 136 ? 0.403 -11.916 9.965 1.00 62.34 136 THR A N 1
ATOM 1025 C CA . THR A 1 136 ? -0.816 -12.740 9.818 1.00 62.34 136 THR A CA 1
ATOM 1026 C C . THR A 1 136 ? -1.981 -12.214 10.640 1.00 62.34 136 THR A C 1
ATOM 1028 O O . THR A 1 136 ? -1.729 -11.828 11.806 1.00 62.34 136 THR A O 1
#

Radius of gyration: 13.54 Å; chains: 1; bounding box: 31×27×33 Å

Organism: NCBI:txid431059

InterPro domains:
  IPR025355 Protein of unknown function DUF4259 [PF14078] (2-125)

Secondary structure (DSSP, 8-state):
---S-SSTTSSHHHHHHHHHHTT-SSSHHHHHHHHHHHHTTTSPBPHHHHHHHHHHHHHHHHHH-HHHHHHHS-HHHHHHHHH--PPPPHHHHHHHHHHHHHHTSSSBHHHHHHHTSTTHHHHHHHHHHHHHHH--